Protein AF-A0A661YHH4-F1 (afdb_monomer)

Structure (mmCIF, N/CA/C/O backbone):
data_AF-A0A661YHH4-F1
#
_entry.id   AF-A0A661YHH4-F1
#
loop_
_atom_site.group_PDB
_atom_site.id
_atom_site.type_symbol
_atom_site.label_atom_id
_atom_site.label_alt_id
_atom_site.label_comp_id
_atom_site.label_asym_id
_atom_site.label_entity_id
_atom_site.label_seq_id
_atom_site.pdbx_PDB_ins_code
_atom_site.Cartn_x
_atom_site.Cartn_y
_atom_site.Cartn_z
_atom_site.occupancy
_atom_site.B_iso_or_equiv
_atom_site.auth_seq_id
_atom_site.auth_comp_id
_atom_site.auth_asym_id
_atom_site.auth_atom_id
_atom_site.pdbx_PDB_model_num
ATOM 1 N N . MET A 1 1 ? -12.729 -22.862 16.673 1.00 74.31 1 MET A N 1
ATOM 2 C CA . MET A 1 1 ? -11.351 -22.407 16.355 1.00 74.31 1 MET A CA 1
ATOM 3 C C . MET A 1 1 ? -10.879 -22.902 14.990 1.00 74.31 1 MET A C 1
ATOM 5 O O . MET A 1 1 ? -10.401 -22.080 14.222 1.00 74.31 1 MET A O 1
ATOM 9 N N . ILE A 1 2 ? -11.099 -24.179 14.646 1.00 85.00 2 ILE A N 1
ATOM 10 C CA . ILE A 1 2 ? -10.780 -24.762 13.325 1.00 85.00 2 ILE A CA 1
ATOM 11 C C . ILE A 1 2 ? -11.332 -23.936 12.149 1.00 85.00 2 ILE A C 1
ATOM 13 O O . ILE A 1 2 ? -10.571 -23.607 11.250 1.00 85.00 2 ILE A O 1
ATOM 17 N N . ASN A 1 3 ? -12.588 -23.472 12.202 1.00 84.88 3 ASN A N 1
ATOM 18 C CA . ASN A 1 3 ? -13.161 -22.635 11.132 1.00 84.88 3 ASN A CA 1
ATOM 19 C C . ASN A 1 3 ? -12.416 -21.300 10.920 1.00 84.88 3 ASN A C 1
ATOM 21 O O . ASN A 1 3 ? -12.295 -20.846 9.788 1.00 84.88 3 ASN A O 1
ATOM 25 N N . LYS A 1 4 ? -11.883 -20.673 11.983 1.00 84.44 4 LYS A N 1
ATOM 26 C CA . LYS A 1 4 ? -11.067 -19.447 11.855 1.00 84.44 4 LYS A CA 1
ATOM 27 C C . LYS A 1 4 ? -9.707 -19.751 11.228 1.00 84.44 4 LYS A C 1
ATOM 29 O O . LYS A 1 4 ? -9.258 -18.994 10.379 1.00 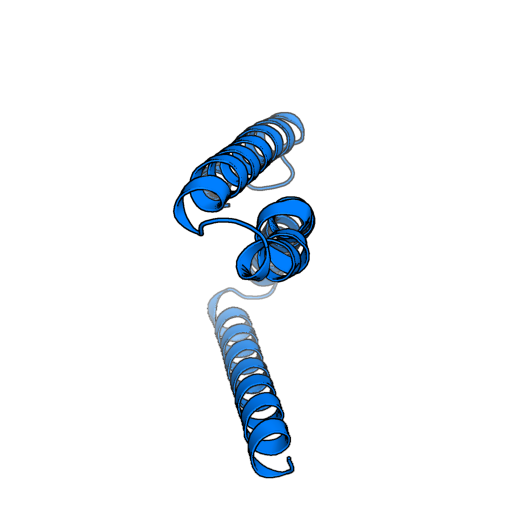84.44 4 LYS A O 1
ATOM 34 N N . ILE A 1 5 ? -9.082 -20.861 11.625 1.00 88.12 5 ILE A N 1
ATOM 35 C CA . ILE A 1 5 ? -7.800 -21.306 11.064 1.00 88.12 5 ILE A CA 1
ATOM 36 C C . ILE A 1 5 ? -7.969 -21.644 9.581 1.00 88.12 5 ILE A C 1
ATOM 38 O O . ILE A 1 5 ? -7.202 -21.143 8.770 1.00 88.12 5 ILE A O 1
ATOM 42 N N . LEU A 1 6 ? -9.003 -22.411 9.221 1.00 90.38 6 LEU A N 1
ATOM 43 C CA . LEU A 1 6 ? -9.340 -22.740 7.834 1.00 90.38 6 LEU A CA 1
ATOM 44 C C . LEU A 1 6 ? -9.606 -21.493 6.992 1.00 90.38 6 LEU A C 1
ATOM 46 O O . LEU A 1 6 ? -9.160 -21.438 5.854 1.00 90.38 6 LEU A O 1
ATOM 50 N N . ASN A 1 7 ? -10.277 -20.479 7.544 1.00 88.81 7 ASN A N 1
ATOM 51 C CA . ASN A 1 7 ? -10.533 -19.241 6.813 1.00 88.81 7 ASN A CA 1
ATOM 52 C C . ASN A 1 7 ? -9.239 -18.439 6.569 1.00 88.81 7 ASN A C 1
ATOM 54 O O . ASN A 1 7 ? -8.945 -18.062 5.437 1.00 88.81 7 ASN A O 1
ATOM 58 N N . THR A 1 8 ? -8.400 -18.240 7.592 1.00 90.62 8 THR A N 1
ATOM 59 C CA . THR A 1 8 ? -7.102 -17.552 7.430 1.00 90.62 8 THR A CA 1
ATOM 60 C C . THR A 1 8 ? -6.147 -18.331 6.526 1.00 90.62 8 THR A C 1
ATOM 62 O O . THR A 1 8 ? -5.454 -17.753 5.694 1.00 90.62 8 THR A O 1
ATOM 65 N N . PHE A 1 9 ? -6.102 -19.653 6.672 1.00 91.50 9 PHE A N 1
ATOM 66 C CA . PHE A 1 9 ? -5.282 -20.519 5.835 1.00 91.50 9 PHE A CA 1
ATOM 67 C C . PHE A 1 9 ? -5.772 -20.519 4.385 1.00 91.50 9 PHE A C 1
ATOM 69 O O . PHE A 1 9 ? -4.967 -20.356 3.472 1.00 91.50 9 PHE A O 1
ATOM 76 N N . GLY A 1 10 ? -7.083 -20.645 4.172 1.00 92.50 10 GLY A N 1
ATOM 77 C CA . GLY A 1 10 ? -7.706 -20.638 2.852 1.00 92.50 10 GLY A CA 1
ATOM 78 C C . GLY A 1 10 ? -7.486 -19.314 2.129 1.00 92.50 10 GLY A C 1
ATOM 79 O O . GLY A 1 10 ? -7.008 -19.311 1.000 1.00 92.50 10 GLY A O 1
ATOM 80 N N . THR A 1 11 ? -7.732 -18.185 2.798 1.00 93.12 11 THR A N 1
ATOM 81 C CA . THR A 1 11 ? -7.485 -16.846 2.232 1.00 93.12 11 THR A CA 1
ATOM 82 C C . THR A 1 11 ? -6.014 -16.612 1.899 1.00 93.12 11 THR A C 1
ATOM 84 O O . THR A 1 11 ? -5.709 -16.112 0.817 1.00 93.12 11 THR A O 1
ATOM 87 N N . ARG A 1 12 ? -5.082 -17.018 2.772 1.00 90.75 12 ARG A N 1
ATOM 88 C CA . ARG A 1 12 ? -3.643 -16.913 2.482 1.00 90.75 12 ARG A CA 1
ATOM 89 C C . ARG A 1 12 ? -3.209 -17.823 1.339 1.00 90.75 12 ARG A C 1
ATOM 91 O O . ARG A 1 12 ? -2.434 -17.386 0.496 1.00 90.75 12 ARG A O 1
ATOM 98 N N . SER A 1 13 ? -3.728 -19.047 1.283 1.00 94.31 13 SER A N 1
ATOM 99 C CA . SER A 1 13 ? -3.426 -19.996 0.206 1.00 94.31 13 SER A CA 1
ATOM 100 C C . SER A 1 13 ? -3.948 -19.486 -1.132 1.00 94.31 13 SER A C 1
ATOM 102 O O . SER A 1 13 ? -3.209 -19.464 -2.110 1.00 94.31 13 SER A O 1
ATOM 104 N N . LEU A 1 14 ? -5.190 -18.996 -1.166 1.00 94.69 14 LEU A N 1
ATOM 105 C CA . LEU A 1 14 ? -5.784 -18.410 -2.363 1.00 94.69 14 LEU A CA 1
ATOM 106 C C . LEU A 1 14 ? -4.994 -17.182 -2.831 1.00 94.69 14 LEU A C 1
ATOM 108 O O . LEU A 1 14 ? -4.678 -17.071 -4.010 1.00 94.69 14 LEU A O 1
ATOM 112 N N . SER A 1 15 ? -4.614 -16.297 -1.904 1.00 93.62 15 SER A N 1
ATOM 113 C CA . SER A 1 15 ? -3.771 -15.139 -2.213 1.00 93.62 15 SER A CA 1
ATOM 114 C C . SER A 1 15 ? -2.413 -15.558 -2.785 1.00 93.62 15 SER A C 1
ATOM 116 O O . SER A 1 15 ? -1.969 -14.992 -3.780 1.00 93.62 15 SER A O 1
ATOM 118 N N . ALA A 1 16 ? -1.770 -16.586 -2.224 1.00 92.12 16 ALA A N 1
ATOM 119 C CA . ALA A 1 16 ? -0.507 -17.104 -2.746 1.00 92.12 16 ALA A CA 1
ATOM 120 C C . ALA A 1 16 ? -0.657 -17.669 -4.168 1.00 92.12 16 ALA A C 1
ATOM 122 O O . ALA A 1 16 ? 0.159 -17.361 -5.033 1.00 92.12 16 ALA A O 1
ATOM 123 N N . VAL A 1 17 ? -1.725 -18.432 -4.432 1.00 96.19 17 VAL A N 1
ATOM 124 C CA . VAL A 1 17 ? -2.029 -18.959 -5.773 1.00 96.19 17 VAL A CA 1
ATOM 125 C C . VAL A 1 17 ? -2.242 -17.820 -6.771 1.00 96.19 17 VAL A C 1
ATOM 127 O O . VAL A 1 17 ? -1.655 -17.841 -7.848 1.00 96.19 17 VAL A O 1
ATOM 130 N N . ILE A 1 18 ? -3.022 -16.797 -6.412 1.00 94.81 18 ILE A N 1
ATOM 131 C CA . ILE A 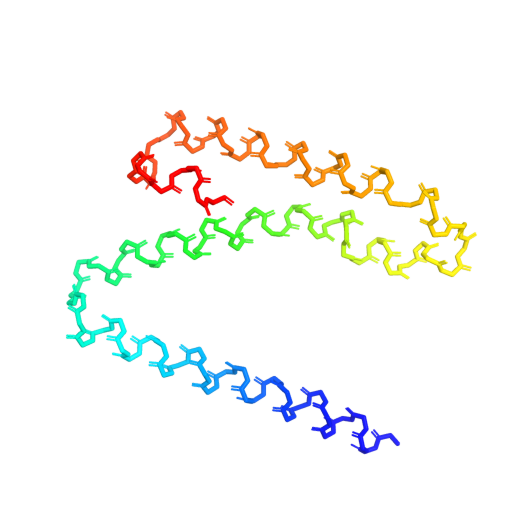1 18 ? -3.263 -15.636 -7.282 1.00 94.81 18 ILE A CA 1
ATOM 132 C C . ILE A 1 18 ? -1.957 -14.884 -7.565 1.00 94.81 18 ILE A C 1
ATOM 134 O O . ILE A 1 18 ? -1.657 -14.608 -8.724 1.00 94.81 18 ILE A O 1
ATOM 138 N N . ASN A 1 19 ? -1.150 -14.598 -6.538 1.00 90.69 19 ASN A N 1
ATOM 139 C CA . ASN A 1 19 ? 0.148 -13.936 -6.713 1.00 90.69 19 ASN A CA 1
ATOM 140 C C . ASN A 1 19 ? 1.077 -14.737 -7.635 1.00 90.69 19 ASN A C 1
ATOM 142 O O . ASN A 1 19 ? 1.761 -14.164 -8.481 1.00 90.69 19 ASN A O 1
ATOM 146 N N . PHE A 1 20 ? 1.069 -16.064 -7.515 1.00 90.44 20 PHE A N 1
ATOM 147 C CA . PHE A 1 20 ? 1.856 -16.933 -8.379 1.00 90.44 20 PHE A CA 1
ATOM 148 C C . PHE A 1 20 ? 1.374 -16.904 -9.837 1.00 90.44 20 PHE A C 1
ATOM 150 O O . PHE A 1 20 ? 2.189 -16.801 -10.751 1.00 90.44 20 PHE A O 1
ATOM 157 N N . LEU A 1 21 ? 0.058 -16.923 -10.070 1.00 92.88 21 LEU A N 1
ATOM 158 C CA . LEU A 1 21 ? -0.512 -16.791 -11.414 1.00 92.88 21 LEU A CA 1
ATOM 159 C C . LEU A 1 21 ? -0.167 -15.442 -12.054 1.00 92.88 21 LEU A C 1
ATOM 161 O O . LEU A 1 21 ? 0.189 -15.404 -13.230 1.00 92.88 21 LEU A O 1
ATOM 165 N N . ILE A 1 22 ? -0.209 -14.352 -11.283 1.00 88.75 22 ILE A N 1
ATOM 166 C CA . ILE A 1 22 ? 0.218 -13.025 -11.747 1.00 88.75 22 ILE A CA 1
ATOM 167 C C . ILE A 1 22 ? 1.701 -13.055 -12.132 1.00 88.75 22 ILE A C 1
ATOM 169 O O . ILE A 1 22 ? 2.056 -12.583 -13.208 1.00 88.75 22 ILE A O 1
ATOM 173 N N . ALA A 1 23 ? 2.562 -13.658 -11.308 1.00 85.56 23 ALA A N 1
ATOM 174 C CA . ALA A 1 23 ? 3.986 -13.781 -11.617 1.00 85.56 23 ALA A CA 1
ATOM 175 C C . ALA A 1 23 ? 4.243 -14.591 -12.904 1.00 85.56 23 ALA A C 1
ATOM 177 O O . ALA A 1 23 ? 5.119 -14.232 -13.692 1.00 85.56 23 ALA A O 1
ATOM 178 N N . ILE A 1 24 ? 3.467 -15.654 -13.157 1.00 88.06 24 ILE A N 1
ATOM 179 C CA . ILE A 1 24 ? 3.524 -16.410 -14.419 1.00 88.06 24 ILE A CA 1
ATOM 180 C C . ILE A 1 24 ? 3.053 -15.551 -15.595 1.00 88.06 24 ILE A C 1
ATOM 182 O O . ILE A 1 24 ? 3.714 -15.534 -16.630 1.00 88.06 24 ILE A O 1
ATOM 186 N N . ALA A 1 25 ? 1.943 -14.828 -15.456 1.00 88.44 25 ALA A N 1
ATOM 187 C CA . ALA A 1 25 ? 1.443 -13.965 -16.520 1.00 88.44 25 ALA A CA 1
ATOM 188 C C . ALA A 1 25 ? 2.481 -12.891 -16.877 1.00 88.44 25 ALA A C 1
ATOM 190 O O . ALA A 1 25 ? 2.894 -12.794 -18.030 1.00 88.44 25 ALA A O 1
ATOM 191 N N . VAL A 1 26 ? 2.999 -12.163 -15.883 1.00 84.25 26 VAL A N 1
ATOM 192 C CA . VAL A 1 26 ? 4.052 -11.162 -16.106 1.00 84.25 26 VAL A CA 1
ATOM 193 C C . VAL A 1 26 ? 5.292 -11.807 -16.724 1.00 84.25 26 VAL A C 1
ATOM 195 O O . VAL A 1 26 ? 5.862 -11.268 -17.666 1.00 84.25 26 VAL A O 1
ATOM 198 N N . SER A 1 27 ? 5.653 -13.017 -16.286 1.00 82.00 27 SER A N 1
ATOM 199 C CA . SER A 1 27 ? 6.752 -13.771 -16.883 1.00 82.00 27 SER A CA 1
ATOM 200 C C . SER A 1 27 ? 6.595 -14.039 -18.369 1.00 82.00 27 SER A C 1
ATOM 202 O O . SER A 1 27 ? 7.598 -14.065 -19.080 1.00 82.00 27 SER A O 1
ATOM 204 N N . GLN A 1 28 ? 5.384 -14.362 -18.805 1.00 86.25 28 GLN A N 1
ATOM 205 C CA . GLN A 1 28 ? 5.122 -14.738 -20.186 1.00 86.25 28 GLN A CA 1
ATOM 206 C C . GLN A 1 28 ? 4.986 -13.510 -21.087 1.00 86.25 28 GLN A C 1
ATOM 208 O O . GLN A 1 28 ? 5.428 -13.565 -22.229 1.00 86.25 28 GLN A O 1
ATOM 213 N N . TYR A 1 29 ? 4.419 -12.412 -20.577 1.00 84.62 29 TYR A N 1
ATOM 214 C CA . TYR A 1 29 ? 4.132 -11.222 -21.382 1.00 84.62 29 TYR A CA 1
ATOM 215 C C . TYR A 1 29 ? 5.252 -10.171 -21.385 1.00 84.62 29 TYR A C 1
ATOM 217 O O . TYR A 1 29 ? 5.473 -9.556 -22.422 1.00 84.62 29 TYR A O 1
ATOM 225 N N . LEU A 1 30 ? 5.957 -9.953 -20.267 1.00 81.31 30 LEU A N 1
ATOM 226 C CA . LEU A 1 30 ? 6.978 -8.895 -20.149 1.00 81.31 30 LEU A CA 1
ATOM 227 C C . LEU A 1 30 ? 8.420 -9.397 -20.352 1.00 81.31 30 LEU A C 1
ATOM 229 O O . LEU A 1 30 ? 9.347 -8.598 -20.466 1.00 81.31 30 LEU A O 1
ATOM 233 N N . GLY A 1 31 ? 8.633 -10.715 -20.396 1.00 81.69 31 GLY A N 1
ATOM 234 C CA . GLY A 1 31 ? 9.967 -11.298 -20.545 1.00 81.69 31 GLY A CA 1
ATOM 235 C C . GLY A 1 31 ? 10.889 -11.072 -19.328 1.00 81.69 31 GLY A C 1
ATOM 236 O O . GLY A 1 31 ? 10.429 -10.699 -18.248 1.00 81.69 31 GLY A O 1
ATOM 237 N N . PRO A 1 32 ? 12.200 -11.359 -19.450 1.00 77.25 32 PRO A N 1
ATOM 238 C CA . PRO A 1 32 ? 13.151 -11.284 -18.335 1.00 77.25 32 PRO A CA 1
ATOM 239 C C . PRO A 1 32 ? 13.382 -9.869 -17.791 1.00 77.25 32 PRO A C 1
ATOM 241 O O . PRO A 1 32 ? 13.585 -9.715 -16.589 1.00 77.25 32 PRO A O 1
ATOM 244 N N . GLU A 1 33 ? 13.336 -8.853 -18.655 1.00 77.50 33 GLU A N 1
ATOM 245 C CA . GLU A 1 33 ? 13.603 -7.458 -18.284 1.00 77.50 33 GLU A CA 1
ATOM 246 C C . GLU A 1 33 ? 12.468 -6.881 -17.430 1.00 77.50 33 GLU A C 1
ATOM 248 O O . GLU A 1 33 ? 12.709 -6.461 -16.297 1.00 77.50 33 GLU A O 1
ATOM 253 N N . GLY A 1 34 ? 11.212 -6.991 -17.880 1.00 77.38 34 GLY A N 1
ATOM 254 C CA . GLY A 1 34 ? 10.075 -6.472 -17.110 1.00 77.38 34 GLY A CA 1
ATOM 255 C C . GLY A 1 34 ? 9.793 -7.242 -15.813 1.00 77.38 34 GLY A C 1
ATOM 256 O O . GLY A 1 34 ? 9.206 -6.697 -14.881 1.00 77.38 34 GLY A O 1
ATOM 257 N N . LYS A 1 35 ? 10.279 -8.486 -15.675 1.00 77.50 35 LYS A N 1
ATOM 258 C CA . LYS A 1 35 ? 10.310 -9.172 -14.370 1.00 77.50 35 LYS A CA 1
ATOM 259 C C . LYS A 1 35 ? 11.239 -8.496 -13.368 1.00 77.50 35 LYS A C 1
ATOM 261 O O . LYS A 1 35 ? 10.909 -8.435 -12.184 1.00 77.50 35 LYS A O 1
ATOM 266 N N . GLY A 1 36 ? 12.423 -8.081 -13.820 1.00 81.56 36 GLY A N 1
ATOM 267 C CA . GLY A 1 36 ? 13.409 -7.424 -12.966 1.00 81.56 36 GLY A CA 1
ATOM 268 C C . GLY A 1 36 ? 12.855 -6.112 -12.428 1.00 81.56 36 GLY A C 1
ATOM 269 O O . GLY A 1 36 ? 12.883 -5.868 -11.224 1.00 81.56 36 GLY A O 1
ATOM 270 N N . GLU A 1 37 ? 12.250 -5.333 -13.316 1.00 84.00 37 GLU A N 1
ATOM 271 C CA . GLU A 1 37 ? 11.601 -4.069 -12.995 1.00 84.00 37 GLU A CA 1
ATOM 272 C C . GLU A 1 37 ? 10.424 -4.241 -12.021 1.00 84.00 37 GLU A C 1
ATOM 274 O O . GLU A 1 37 ? 10.398 -3.615 -10.959 1.00 84.00 37 GLU A O 1
ATOM 279 N N . GLN A 1 38 ? 9.509 -5.181 -12.299 1.00 84.19 38 GLN A N 1
ATOM 280 C CA . GLN A 1 38 ? 8.417 -5.519 -11.382 1.00 84.19 38 GLN A CA 1
ATOM 281 C C . GLN A 1 38 ? 8.948 -5.920 -9.997 1.00 84.19 38 GLN A C 1
ATOM 283 O O . GLN A 1 38 ? 8.391 -5.519 -8.973 1.00 84.19 38 GLN A O 1
ATOM 288 N N . GLY A 1 39 ? 10.025 -6.708 -9.949 1.00 85.75 39 GLY A N 1
ATOM 289 C CA . GLY A 1 39 ? 10.653 -7.133 -8.703 1.00 85.75 39 GLY A CA 1
ATOM 290 C C . GLY A 1 39 ? 11.159 -5.954 -7.872 1.00 85.75 39 GLY A C 1
ATOM 291 O O . GLY A 1 39 ? 10.906 -5.906 -6.668 1.00 85.75 39 GLY A O 1
ATOM 292 N N . ILE A 1 40 ? 11.816 -4.983 -8.511 1.00 87.75 40 ILE A N 1
ATOM 293 C CA . ILE A 1 40 ? 12.304 -3.764 -7.852 1.00 87.75 40 ILE A CA 1
ATOM 294 C C . ILE A 1 40 ? 11.130 -2.921 -7.336 1.00 87.75 40 ILE A C 1
ATOM 296 O O . ILE A 1 40 ? 11.171 -2.457 -6.193 1.00 87.75 40 ILE A O 1
ATOM 300 N N . ILE A 1 41 ? 10.061 -2.767 -8.125 1.00 87.62 41 ILE A N 1
ATOM 301 C CA . ILE A 1 41 ? 8.854 -2.028 -7.722 1.00 87.62 41 ILE A CA 1
ATOM 302 C C . ILE A 1 41 ? 8.207 -2.686 -6.497 1.00 87.62 41 ILE A C 1
ATOM 304 O O . ILE A 1 41 ? 7.995 -2.028 -5.479 1.00 87.62 41 ILE A O 1
ATOM 308 N N . ILE A 1 42 ? 7.948 -3.998 -6.544 1.00 88.38 42 ILE A N 1
ATOM 309 C CA . ILE A 1 42 ? 7.324 -4.731 -5.432 1.00 88.38 42 ILE A CA 1
ATOM 310 C C . ILE A 1 42 ? 8.206 -4.685 -4.182 1.00 88.38 42 ILE A C 1
ATOM 312 O O . ILE A 1 42 ? 7.692 -4.483 -3.081 1.00 88.38 42 ILE A O 1
ATOM 316 N N . ALA A 1 43 ? 9.523 -4.849 -4.328 1.00 89.94 43 ALA A N 1
ATOM 317 C CA . ALA A 1 43 ? 10.453 -4.758 -3.206 1.00 89.94 43 ALA A CA 1
ATOM 318 C C . ALA A 1 43 ? 10.415 -3.366 -2.563 1.00 89.94 43 ALA A C 1
ATOM 320 O O . ALA A 1 43 ? 10.348 -3.253 -1.339 1.00 89.94 43 ALA A O 1
ATOM 321 N N . THR A 1 44 ? 10.392 -2.314 -3.380 1.00 90.50 44 THR A N 1
ATOM 322 C CA . THR A 1 44 ? 10.302 -0.928 -2.910 1.00 90.50 44 THR A CA 1
ATOM 323 C C . THR A 1 44 ? 8.997 -0.683 -2.156 1.00 90.50 44 THR A C 1
ATOM 325 O O . THR A 1 44 ? 9.027 -0.218 -1.018 1.00 90.50 44 THR A O 1
ATOM 328 N N . ILE A 1 45 ? 7.861 -1.082 -2.735 1.00 90.50 45 ILE A N 1
ATOM 329 C CA . ILE A 1 4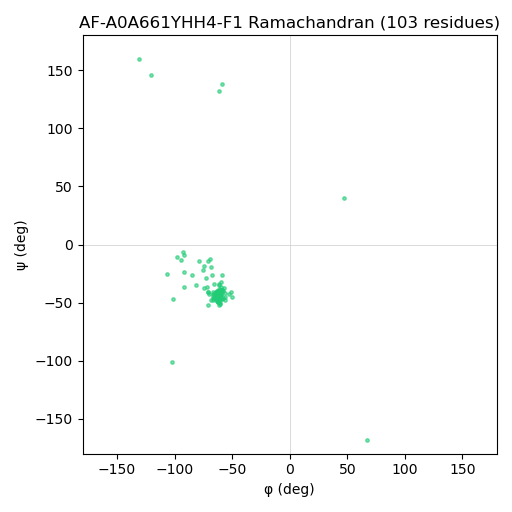5 ? 6.542 -1.001 -2.093 1.00 90.50 45 ILE A CA 1
ATOM 330 C C . ILE A 1 45 ? 6.553 -1.748 -0.753 1.00 90.50 45 ILE A C 1
ATOM 332 O O . ILE A 1 45 ? 6.094 -1.220 0.260 1.00 90.50 45 ILE A O 1
ATOM 336 N N . ALA A 1 46 ? 7.127 -2.955 -0.711 1.00 91.88 46 ALA A N 1
ATOM 337 C CA . ALA A 1 46 ? 7.236 -3.741 0.514 1.00 91.88 46 ALA A CA 1
ATOM 338 C C . ALA A 1 46 ? 8.055 -3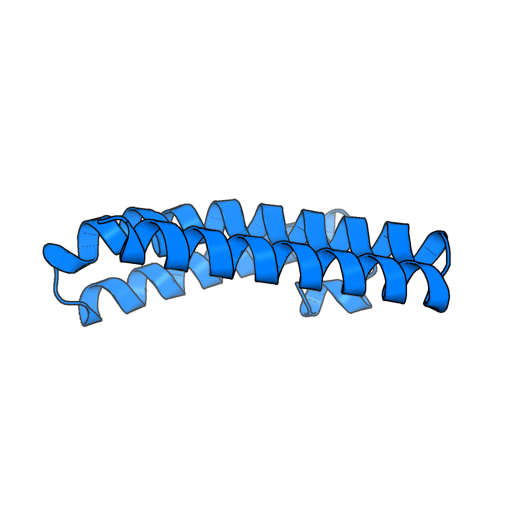.018 1.595 1.00 91.88 46 ALA A C 1
ATOM 340 O O . ALA A 1 46 ? 7.638 -2.992 2.754 1.00 91.88 46 ALA A O 1
ATOM 341 N N . PHE A 1 47 ? 9.173 -2.382 1.232 1.00 90.88 47 PHE A N 1
ATOM 342 C CA . PHE A 1 47 ? 9.960 -1.569 2.162 1.00 90.88 47 PHE A CA 1
ATOM 343 C C . PHE A 1 47 ? 9.159 -0.387 2.718 1.00 90.88 47 PHE A C 1
ATOM 345 O O . PHE A 1 47 ? 9.143 -0.187 3.933 1.00 90.88 47 PHE A O 1
ATOM 352 N N . VAL A 1 48 ? 8.447 0.360 1.870 1.00 92.12 48 VAL A N 1
ATOM 353 C CA . VAL A 1 48 ? 7.589 1.478 2.304 1.00 92.12 48 VAL A CA 1
ATOM 354 C C . VAL A 1 48 ? 6.497 0.987 3.262 1.00 92.12 48 VAL A C 1
ATOM 356 O O . VAL A 1 48 ? 6.273 1.573 4.327 1.00 92.12 48 VAL A O 1
ATOM 359 N N . LEU A 1 49 ? 5.867 -0.145 2.939 1.00 92.19 49 LEU A N 1
ATOM 360 C CA . LEU A 1 49 ? 4.849 -0.786 3.771 1.00 92.19 49 LEU A CA 1
ATOM 361 C C . LEU A 1 49 ? 5.369 -1.182 5.152 1.00 92.19 49 LEU A C 1
ATOM 363 O O . LEU A 1 49 ? 4.614 -1.058 6.115 1.00 92.19 49 LEU A O 1
ATOM 367 N N . VAL A 1 50 ? 6.618 -1.635 5.295 1.00 92.88 50 VAL A N 1
ATOM 368 C CA . VAL A 1 50 ? 7.189 -1.970 6.615 1.00 92.88 50 VAL A CA 1
ATOM 369 C C . VAL A 1 50 ? 7.142 -0.758 7.550 1.00 92.88 50 VAL A C 1
ATOM 371 O O . VAL A 1 50 ? 6.678 -0.874 8.686 1.00 92.88 50 VAL A O 1
ATOM 374 N N . PHE A 1 51 ? 7.545 0.419 7.066 1.00 92.56 51 PHE A N 1
ATOM 375 C CA . PHE A 1 51 ? 7.534 1.645 7.868 1.00 92.56 51 PHE A CA 1
ATOM 376 C C . PHE A 1 51 ? 6.126 2.214 8.073 1.00 92.56 51 PHE A C 1
ATOM 378 O O . PHE A 1 51 ? 5.805 2.686 9.167 1.00 92.56 51 PHE A O 1
ATOM 385 N N . SER A 1 52 ? 5.257 2.137 7.062 1.00 92.44 52 SER A N 1
ATOM 386 C CA . SER A 1 52 ? 3.857 2.563 7.189 1.00 92.44 52 SER A CA 1
ATOM 387 C C . SER A 1 52 ? 3.097 1.717 8.227 1.00 92.44 52 SER A C 1
ATOM 389 O O . SER A 1 52 ? 2.417 2.258 9.1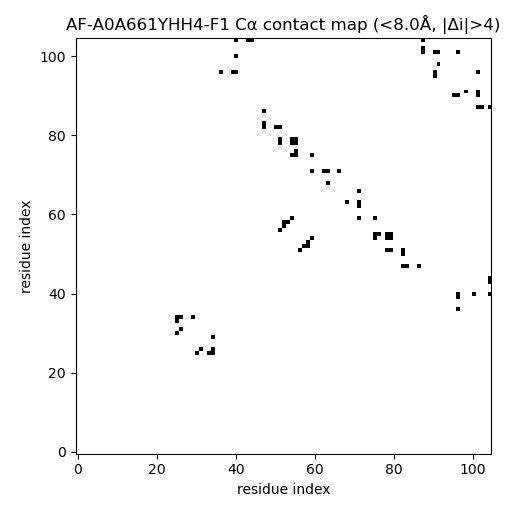07 1.00 92.44 52 SER A O 1
ATOM 391 N N . ASN A 1 53 ? 3.292 0.393 8.217 1.00 91.81 53 ASN A N 1
ATOM 392 C CA . ASN A 1 53 ? 2.626 -0.535 9.136 1.00 91.81 53 ASN A CA 1
ATOM 393 C C . ASN A 1 53 ? 3.090 -0.419 10.594 1.00 91.81 53 ASN A C 1
ATOM 395 O O . ASN A 1 53 ? 2.417 -0.949 11.484 1.00 91.81 53 ASN A O 1
ATOM 399 N N . LEU A 1 54 ? 4.193 0.283 10.866 1.00 90.38 54 LEU A N 1
ATOM 400 C CA . LEU A 1 54 ? 4.672 0.500 12.228 1.00 90.38 54 LEU A CA 1
ATOM 401 C C . LEU A 1 54 ? 3.637 1.263 13.065 1.00 90.38 54 LEU A C 1
ATOM 403 O O . LEU A 1 54 ? 3.381 0.890 14.209 1.00 90.38 54 LEU A O 1
ATOM 407 N N . VAL A 1 55 ? 2.980 2.268 12.477 1.00 88.12 55 VAL A N 1
ATOM 408 C CA . VAL A 1 55 ? 1.906 3.032 13.135 1.00 88.12 55 VAL A CA 1
ATOM 409 C C . VAL A 1 55 ? 0.528 2.577 12.661 1.00 88.12 55 VAL A C 1
ATOM 411 O O . VAL A 1 55 ? -0.333 2.318 13.497 1.00 88.12 55 VAL A O 1
ATOM 414 N N . GLY A 1 56 ? 0.322 2.419 11.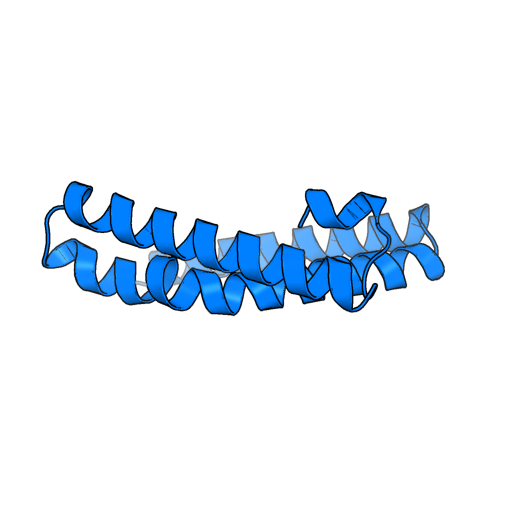349 1.00 85.56 56 GLY A N 1
ATOM 415 C CA . GLY A 1 56 ? -0.991 2.089 10.779 1.00 85.56 56 GLY A CA 1
ATOM 416 C C . GLY A 1 56 ? -1.400 0.616 10.883 1.00 85.56 56 GLY A C 1
ATOM 417 O O . GLY A 1 56 ? -2.567 0.290 10.689 1.00 85.56 56 GLY A O 1
ATOM 418 N N . GLY A 1 57 ? -0.462 -0.277 11.204 1.00 88.31 57 GLY A N 1
ATOM 419 C CA . GLY A 1 57 ? -0.694 -1.716 11.317 1.00 88.31 57 GLY A CA 1
ATOM 420 C C . GLY A 1 57 ? -0.805 -2.166 12.772 1.00 88.31 57 GLY A C 1
ATOM 421 O O . GLY A 1 57 ? -1.842 -2.012 13.418 1.00 88.31 57 GLY A O 1
ATOM 422 N N . ALA A 1 58 ? 0.275 -2.742 13.304 1.00 86.62 58 ALA A N 1
ATOM 423 C CA . ALA A 1 58 ? 0.266 -3.396 14.617 1.00 86.62 58 ALA A CA 1
ATOM 424 C C . ALA A 1 58 ? -0.078 -2.433 15.768 1.00 86.62 58 ALA A C 1
ATOM 426 O O . ALA A 1 58 ? -0.875 -2.769 16.647 1.00 86.62 58 ALA A O 1
ATOM 427 N N . THR A 1 59 ? 0.479 -1.221 15.736 1.00 89.31 59 THR A N 1
ATOM 428 C CA . THR A 1 59 ? 0.222 -0.185 16.747 1.00 89.31 59 THR A CA 1
ATOM 429 C C . THR A 1 59 ? -1.234 0.271 16.726 1.00 89.31 59 THR A C 1
ATOM 431 O O . THR A 1 59 ? -1.854 0.389 17.784 1.00 89.31 59 THR A O 1
ATOM 434 N N . LEU A 1 60 ? -1.819 0.453 15.538 1.00 90.31 60 LEU A N 1
ATOM 435 C CA . LEU A 1 60 ? -3.230 0.800 15.395 1.00 90.31 60 LEU A CA 1
ATOM 436 C C . LEU A 1 60 ? -4.132 -0.298 15.968 1.00 90.31 60 LEU A C 1
ATOM 438 O O . LEU A 1 60 ? -4.987 -0.006 16.800 1.00 90.31 60 LEU A O 1
ATOM 442 N N . VAL A 1 61 ? -3.901 -1.565 15.605 1.00 90.31 61 VAL A N 1
ATOM 443 C CA . VAL A 1 61 ? -4.672 -2.712 16.128 1.00 90.31 61 VAL A CA 1
ATOM 444 C C . VAL A 1 61 ? -4.608 -2.784 17.657 1.00 90.31 61 VAL A C 1
ATOM 446 O O . VAL A 1 61 ? -5.608 -3.091 18.304 1.00 90.31 61 VAL A O 1
ATOM 449 N N . TYR A 1 62 ? -3.457 -2.459 18.247 1.00 91.56 62 TYR A N 1
ATOM 450 C CA . TYR A 1 62 ? -3.280 -2.416 19.697 1.00 91.56 62 TYR A CA 1
ATOM 451 C C . TYR A 1 62 ? -3.991 -1.232 20.375 1.00 91.56 62 TYR A C 1
ATOM 453 O O . TYR A 1 62 ? -4.496 -1.371 21.492 1.00 91.56 62 TYR A O 1
ATOM 461 N N . LEU A 1 63 ? -4.033 -0.065 19.725 1.00 91.69 63 LEU A N 1
ATOM 462 C CA . LEU A 1 63 ? -4.621 1.160 20.279 1.00 91.69 63 LEU A CA 1
ATOM 463 C C . LEU A 1 63 ? -6.13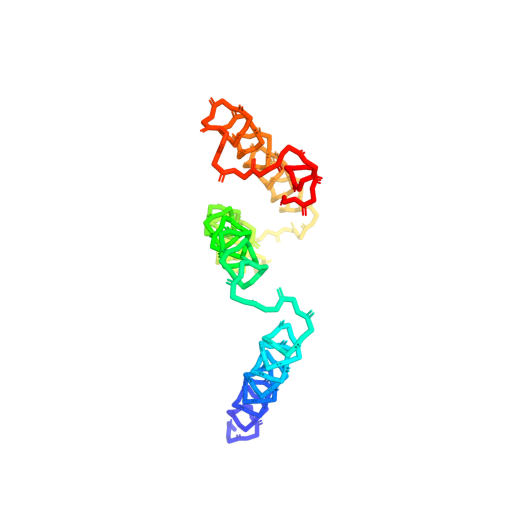5 1.261 20.072 1.00 91.69 63 LEU A C 1
ATOM 465 O O . LEU A 1 63 ? -6.804 1.910 20.876 1.00 91.69 63 LEU A O 1
ATOM 469 N N . VAL A 1 64 ? -6.687 0.611 19.043 1.00 93.06 64 VAL A N 1
ATOM 470 C CA . VAL A 1 64 ? -8.124 0.640 18.712 1.00 93.06 64 VAL A CA 1
ATOM 471 C C . VAL A 1 64 ? -9.036 0.271 19.894 1.00 93.06 64 VAL A C 1
ATOM 473 O O . VAL A 1 64 ? -10.020 0.976 20.100 1.00 93.06 64 VAL A O 1
ATOM 476 N N . PRO A 1 65 ? -8.744 -0.750 20.724 1.00 92.00 65 PRO A N 1
ATOM 477 C CA . PRO A 1 65 ? -9.566 -1.056 21.898 1.00 92.00 65 PRO A CA 1
ATOM 478 C C . PRO A 1 65 ? -9.456 -0.028 23.037 1.00 92.00 65 PRO A C 1
ATOM 480 O O . PRO A 1 65 ? -10.247 -0.075 23.974 1.00 92.00 65 PRO A O 1
ATOM 483 N N . ARG A 1 66 ? -8.446 0.854 23.010 1.00 91.88 66 ARG A N 1
ATOM 484 C CA . ARG A 1 66 ? -8.064 1.734 24.132 1.00 91.88 66 ARG A CA 1
ATOM 485 C C . ARG A 1 66 ? -8.450 3.193 23.924 1.00 91.88 66 ARG A C 1
ATOM 487 O O . ARG A 1 66 ? -8.626 3.921 24.895 1.00 91.88 66 ARG A O 1
ATOM 494 N N . TYR A 1 67 ? -8.577 3.620 22.673 1.00 91.56 67 TYR A N 1
ATOM 495 C CA . TYR A 1 67 ? -8.883 4.997 22.300 1.00 91.56 67 TYR A CA 1
ATOM 496 C C . TYR A 1 67 ? -10.021 5.039 21.284 1.00 91.56 67 TYR A C 1
ATOM 498 O O . TYR A 1 67 ? -10.296 4.067 20.585 1.00 91.56 67 TYR A O 1
ATOM 506 N N . LYS A 1 68 ? -10.687 6.194 21.172 1.00 88.94 68 LYS A N 1
ATOM 507 C CA . LYS A 1 68 ? -11.708 6.390 20.136 1.00 88.94 68 LYS A CA 1
ATOM 508 C C . LYS A 1 68 ? -11.063 6.259 18.758 1.00 88.94 68 LYS A C 1
ATOM 510 O O . LYS A 1 68 ? -10.061 6.914 18.484 1.00 88.94 68 LYS A O 1
ATOM 515 N N . PHE A 1 69 ? -11.692 5.483 17.880 1.00 83.25 69 PHE A N 1
ATOM 516 C CA . PHE A 1 69 ? -11.219 5.244 16.515 1.00 83.25 69 PHE A CA 1
ATOM 517 C C . PHE A 1 69 ? -10.908 6.544 15.751 1.00 83.25 69 PHE A C 1
ATOM 519 O O . PHE A 1 69 ? -9.868 6.647 15.108 1.00 83.25 69 PHE A O 1
ATOM 526 N N . SER A 1 70 ? -11.745 7.576 15.905 1.00 86.25 70 SER A N 1
ATOM 527 C CA . SER A 1 70 ? -11.553 8.885 15.266 1.00 86.25 70 SER A CA 1
ATOM 528 C C . SER A 1 70 ? -10.246 9.585 15.653 1.00 86.25 70 SER A C 1
ATOM 530 O O . SER A 1 70 ? -9.660 10.271 14.820 1.00 86.25 70 SER A O 1
ATOM 532 N N . LEU A 1 71 ? -9.761 9.387 16.883 1.00 88.50 71 LEU A N 1
ATOM 533 C CA . LEU A 1 71 ? -8.499 9.967 17.356 1.00 88.50 71 LEU A CA 1
ATOM 534 C C . LEU A 1 71 ? -7.275 9.248 16.779 1.00 88.50 71 LEU A C 1
ATOM 536 O O . LEU A 1 71 ? -6.197 9.828 16.745 1.00 88.50 71 LEU A O 1
ATOM 540 N N . LEU A 1 72 ? -7.433 8.000 16.332 1.00 88.25 72 LEU A N 1
ATOM 541 C CA . LEU A 1 72 ? -6.344 7.175 15.806 1.00 88.25 72 LEU A CA 1
ATOM 542 C C . LEU A 1 72 ? -6.184 7.300 14.287 1.00 88.25 72 LEU A C 1
ATOM 544 O O . LEU A 1 72 ? -5.089 7.082 13.769 1.00 88.25 72 LEU A O 1
ATOM 548 N N . LEU A 1 73 ? -7.247 7.694 13.579 1.00 88.38 73 LEU A N 1
ATOM 549 C CA . LEU A 1 73 ? -7.210 7.899 12.131 1.00 88.38 73 LEU A CA 1
ATOM 550 C C . LEU A 1 73 ? -6.204 8.981 11.737 1.00 88.38 73 LEU A C 1
ATOM 552 O O . LEU A 1 73 ? -5.354 8.739 10.884 1.00 88.38 73 LEU A O 1
ATOM 556 N N . LEU A 1 74 ? -6.273 10.156 12.371 1.00 90.38 74 LEU A N 1
ATOM 557 C CA . LEU A 1 74 ? -5.426 11.288 11.998 1.00 90.38 74 LEU A CA 1
ATOM 558 C C . LEU A 1 74 ? -3.924 10.969 12.164 1.00 90.38 74 LEU A C 1
ATOM 560 O O . LEU A 1 74 ? -3.197 11.142 11.187 1.00 90.38 74 LEU A O 1
ATOM 564 N N . PRO A 1 75 ? -3.441 10.431 13.306 1.00 90.12 75 PRO A N 1
ATOM 565 C CA . PRO A 1 75 ? -2.044 10.019 13.444 1.00 90.12 75 PRO A CA 1
ATOM 566 C C . PRO A 1 75 ? -1.624 8.929 12.450 1.00 90.12 75 PRO A C 1
ATOM 568 O O . PRO A 1 75 ? -0.520 8.987 11.917 1.00 90.12 75 PRO A O 1
ATOM 571 N N . SER A 1 76 ? -2.497 7.955 12.169 1.00 90.94 76 SER A N 1
ATOM 572 C CA . SER A 1 76 ? -2.199 6.862 11.233 1.00 90.94 76 SER A CA 1
ATOM 573 C C . SER A 1 76 ? -2.038 7.358 9.793 1.00 90.94 76 SER A C 1
ATOM 575 O O . SER A 1 76 ? -1.097 6.963 9.096 1.00 90.94 76 SER A O 1
ATOM 577 N N . TYR A 1 77 ? -2.935 8.239 9.343 1.00 90.62 77 TYR A N 1
ATOM 578 C CA . TYR A 1 77 ? -2.852 8.842 8.013 1.00 90.62 77 TYR A CA 1
ATOM 579 C C . TYR A 1 77 ? -1.688 9.821 7.907 1.00 90.62 77 TYR A C 1
ATOM 581 O O . TYR A 1 77 ? -0.952 9.767 6.927 1.00 90.62 77 TYR A O 1
ATOM 589 N N . ALA A 1 78 ? -1.471 10.662 8.922 1.00 93.25 78 ALA A N 1
ATOM 590 C CA . ALA A 1 78 ? -0.345 11.591 8.948 1.00 93.25 78 ALA A CA 1
ATOM 591 C C . ALA A 1 78 ? 0.998 10.850 8.887 1.00 93.25 78 ALA A C 1
ATOM 593 O O . ALA A 1 78 ? 1.879 11.238 8.124 1.00 93.25 78 ALA A O 1
ATOM 594 N N . TRP A 1 79 ? 1.134 9.745 9.627 1.00 94.62 79 TRP A N 1
ATOM 595 C CA . TRP A 1 79 ? 2.325 8.901 9.565 1.00 94.62 79 TRP A CA 1
ATOM 596 C C . TRP A 1 79 ? 2.517 8.283 8.182 1.00 94.62 79 TRP A C 1
ATOM 598 O O . TRP A 1 79 ? 3.599 8.375 7.610 1.00 94.62 79 TRP A O 1
ATOM 608 N N . SER A 1 80 ? 1.464 7.687 7.619 1.00 92.75 80 SER A N 1
ATOM 609 C CA . SER A 1 80 ? 1.543 7.040 6.304 1.00 92.75 80 SER A CA 1
ATOM 610 C C . SER A 1 80 ? 1.877 8.042 5.196 1.00 92.75 80 SER A C 1
ATOM 612 O O . SER A 1 80 ? 2.718 7.753 4.346 1.00 92.75 80 SER A O 1
ATOM 614 N N . ALA A 1 81 ? 1.297 9.244 5.244 1.00 92.94 81 ALA A N 1
ATOM 615 C CA . ALA A 1 81 ? 1.637 10.336 4.336 1.00 92.94 81 ALA A CA 1
ATOM 616 C C . ALA A 1 81 ? 3.096 10.785 4.513 1.00 92.94 81 ALA A C 1
ATOM 618 O O . ALA A 1 81 ? 3.810 10.941 3.527 1.00 92.94 81 ALA A O 1
ATOM 619 N N . GLY A 1 82 ? 3.568 10.922 5.756 1.00 94.12 82 GLY A N 1
ATOM 620 C CA . GLY A 1 82 ? 4.961 11.261 6.052 1.00 94.12 82 GLY A CA 1
ATOM 621 C C . GLY A 1 82 ? 5.949 10.237 5.490 1.00 94.12 82 GLY A C 1
ATOM 622 O O . GLY A 1 82 ? 6.900 10.612 4.809 1.00 94.12 82 GLY A O 1
ATOM 623 N N . ILE A 1 83 ? 5.689 8.943 5.702 1.00 93.88 83 ILE A N 1
ATOM 624 C CA . ILE A 1 83 ? 6.502 7.859 5.135 1.00 93.88 83 ILE A CA 1
ATOM 625 C C . ILE A 1 83 ? 6.482 7.891 3.604 1.00 93.88 83 ILE A C 1
ATOM 627 O O . ILE A 1 83 ? 7.535 7.727 2.996 1.00 93.88 83 ILE A O 1
ATOM 631 N N . SER A 1 84 ? 5.330 8.161 2.984 1.00 91.25 84 SER A N 1
ATOM 632 C CA . SER A 1 84 ? 5.211 8.241 1.520 1.00 91.25 84 SER A CA 1
ATOM 633 C C . SER A 1 84 ? 6.029 9.404 0.944 1.00 91.25 84 SER A C 1
ATOM 635 O O . SER A 1 84 ? 6.754 9.227 -0.028 1.00 91.25 84 SER A O 1
ATOM 637 N N . ILE A 1 85 ? 5.995 10.580 1.582 1.00 92.56 85 ILE A N 1
ATOM 638 C CA . ILE A 1 85 ? 6.794 11.747 1.166 1.00 92.56 85 ILE A CA 1
ATOM 639 C C . ILE A 1 85 ? 8.295 11.461 1.301 1.00 92.56 85 ILE A C 1
ATOM 641 O O . ILE A 1 85 ? 9.075 11.787 0.405 1.00 92.56 85 ILE A O 1
ATOM 645 N N . ILE A 1 86 ? 8.710 10.839 2.408 1.00 91.94 86 ILE A N 1
ATOM 646 C CA . ILE A 1 86 ? 10.112 10.462 2.630 1.00 91.94 86 ILE A CA 1
ATOM 647 C C . ILE A 1 86 ? 10.554 9.431 1.585 1.00 91.94 86 ILE A C 1
ATOM 649 O O . ILE A 1 86 ? 11.617 9.588 0.986 1.00 91.94 86 ILE A O 1
ATOM 653 N N . ALA A 1 87 ? 9.735 8.407 1.337 1.00 90.50 87 ALA A N 1
ATOM 654 C CA . ALA A 1 87 ? 10.002 7.384 0.334 1.00 90.50 87 ALA A CA 1
ATOM 655 C C . ALA A 1 87 ? 10.147 7.996 -1.064 1.00 90.50 87 ALA A C 1
ATOM 657 O O . ALA A 1 87 ? 11.142 7.731 -1.734 1.00 90.50 87 ALA A O 1
ATOM 658 N N . PHE A 1 88 ? 9.231 8.884 -1.459 1.00 88.62 88 PHE A N 1
ATOM 659 C CA . PHE A 1 88 ? 9.313 9.621 -2.718 1.00 88.62 88 PHE A CA 1
ATOM 660 C C . PHE A 1 88 ? 10.631 10.400 -2.840 1.00 88.62 88 PHE A C 1
ATOM 662 O O . PHE A 1 88 ? 11.327 10.285 -3.847 1.00 88.62 88 PHE A O 1
ATOM 669 N N . GLY A 1 89 ? 11.024 11.142 -1.797 1.00 88.06 89 GLY A N 1
ATOM 670 C CA . GLY A 1 89 ? 12.282 11.894 -1.789 1.00 88.06 89 GLY A CA 1
ATOM 671 C C . GLY A 1 89 ? 13.524 11.005 -1.936 1.00 88.06 89 GLY A C 1
ATOM 672 O O . GLY A 1 89 ? 14.448 11.350 -2.674 1.00 88.06 89 GLY A O 1
ATOM 673 N N . IL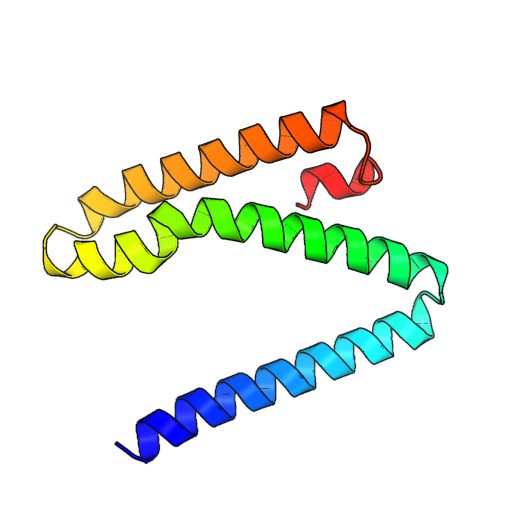E A 1 90 ? 13.536 9.840 -1.280 1.00 87.69 90 ILE A N 1
ATOM 674 C CA . ILE A 1 90 ? 14.624 8.858 -1.392 1.00 87.69 90 ILE A CA 1
ATOM 675 C C . ILE A 1 90 ? 14.671 8.268 -2.806 1.00 87.69 90 ILE A C 1
ATOM 677 O O . ILE A 1 90 ? 15.736 8.230 -3.422 1.00 87.69 90 ILE A O 1
ATOM 681 N N . LEU A 1 91 ? 13.530 7.837 -3.346 1.00 86.94 91 LEU A N 1
AT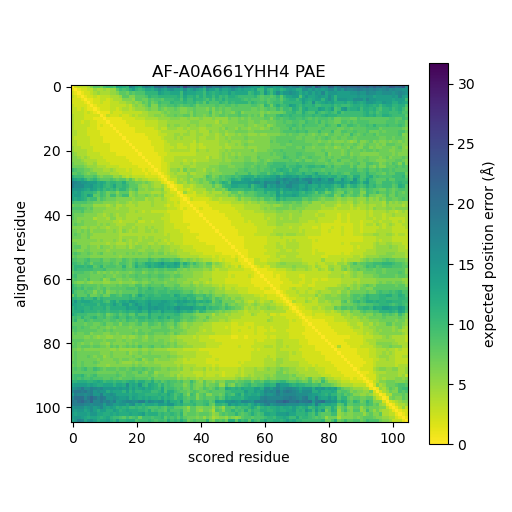OM 682 C CA . LEU A 1 91 ? 13.461 7.227 -4.676 1.00 86.94 91 LEU A CA 1
ATOM 683 C C . LEU A 1 91 ? 13.875 8.205 -5.773 1.00 86.94 91 LEU A C 1
ATOM 685 O O . LEU A 1 91 ? 14.638 7.836 -6.667 1.00 86.94 91 LEU A O 1
ATOM 689 N N . TRP A 1 92 ? 13.453 9.463 -5.652 1.00 81.94 92 TRP A N 1
ATOM 690 C CA . TRP A 1 92 ? 13.849 10.529 -6.564 1.00 81.94 92 TRP A CA 1
ATOM 691 C C . TRP A 1 92 ? 15.358 10.818 -6.512 1.00 81.94 92 TRP A C 1
ATOM 693 O O . TRP A 1 92 ? 15.993 10.985 -7.553 1.00 81.94 92 TRP A O 1
ATOM 703 N N . GLY A 1 93 ? 15.958 10.831 -5.315 1.00 83.25 93 GLY A N 1
ATOM 704 C CA . GLY A 1 93 ? 17.386 11.114 -5.138 1.00 83.25 93 GLY A CA 1
ATOM 705 C C . GLY A 1 93 ? 18.317 10.000 -5.626 1.00 83.25 93 GLY A C 1
ATOM 706 O O . GLY A 1 93 ? 19.346 10.284 -6.237 1.00 83.25 93 GLY A O 1
ATOM 707 N N . PHE A 1 94 ? 17.965 8.735 -5.380 1.00 80.31 94 PHE A N 1
ATOM 708 C CA . PHE A 1 94 ? 18.824 7.592 -5.709 1.00 80.31 94 PHE A CA 1
ATOM 709 C C . PHE A 1 94 ? 18.562 6.984 -7.098 1.00 80.31 94 PHE A C 1
ATOM 711 O O . PHE A 1 94 ? 19.345 6.137 -7.524 1.00 80.31 94 PHE A O 1
ATOM 718 N N . LYS A 1 95 ? 17.497 7.397 -7.810 1.00 76.88 95 LYS A N 1
ATOM 719 C CA . LYS A 1 95 ? 17.098 6.867 -9.135 1.00 76.88 95 LYS A CA 1
ATOM 720 C C . LYS A 1 95 ? 17.091 5.331 -9.200 1.00 76.88 95 LYS A C 1
ATOM 722 O O . LYS A 1 95 ? 17.531 4.735 -10.178 1.00 76.88 95 LYS A O 1
ATOM 727 N N . ILE A 1 96 ? 16.623 4.694 -8.127 1.00 69.88 96 ILE A N 1
ATOM 728 C CA . ILE A 1 96 ? 16.575 3.224 -8.004 1.00 69.88 96 ILE A CA 1
ATOM 729 C C . ILE A 1 96 ? 15.475 2.637 -8.899 1.00 69.88 96 ILE A C 1
ATOM 731 O O . ILE A 1 96 ? 15.590 1.506 -9.361 1.00 69.88 96 ILE A O 1
ATOM 735 N N . VAL A 1 97 ? 14.420 3.416 -9.144 1.00 75.50 97 VAL A N 1
ATOM 736 C CA . VAL A 1 97 ? 13.263 3.059 -9.967 1.00 75.50 97 VAL A CA 1
ATOM 737 C C . VAL A 1 97 ? 13.158 4.060 -11.114 1.00 75.50 97 VAL A C 1
ATOM 739 O O . VAL A 1 97 ? 13.496 5.235 -10.948 1.00 75.50 97 VAL A O 1
ATOM 742 N N . GLU A 1 98 ? 12.705 3.599 -12.277 1.00 72.00 98 GLU A N 1
ATOM 743 C CA . GLU A 1 98 ? 12.453 4.458 -13.430 1.00 72.00 98 GLU A CA 1
ATOM 744 C C . GLU A 1 98 ? 11.416 5.541 -13.081 1.00 72.00 98 GLU A C 1
ATOM 746 O O . GLU A 1 98 ? 10.446 5.288 -12.360 1.00 72.00 98 GLU A O 1
ATOM 751 N N . ASN A 1 99 ? 11.649 6.778 -13.539 1.00 68.81 99 ASN A N 1
ATOM 752 C CA . ASN A 1 99 ? 10.936 7.962 -13.033 1.00 68.81 99 ASN A CA 1
ATOM 753 C C . ASN A 1 99 ? 9.410 7.890 -13.211 1.00 68.81 99 ASN A C 1
ATOM 755 O O . ASN A 1 99 ? 8.685 8.479 -12.409 1.00 68.81 99 ASN A O 1
ATOM 759 N N . ASP A 1 100 ? 8.931 7.140 -14.203 1.00 72.31 100 ASP A N 1
ATOM 760 C CA . ASP A 1 100 ? 7.503 6.974 -14.486 1.00 72.31 100 ASP A CA 1
ATOM 761 C C . ASP A 1 100 ? 6.764 6.188 -13.384 1.00 72.31 100 ASP A C 1
ATOM 763 O O . ASP A 1 100 ? 5.574 6.411 -13.135 1.00 72.31 100 ASP A O 1
ATOM 767 N N . PHE A 1 101 ? 7.466 5.324 -12.643 1.00 74.44 101 PHE A N 1
ATOM 768 C CA . PHE A 1 101 ? 6.864 4.509 -11.582 1.00 74.44 101 PHE A CA 1
ATOM 769 C C . PHE A 1 101 ? 6.973 5.126 -10.194 1.00 74.44 101 PHE A C 1
ATOM 771 O O . PHE A 1 101 ? 6.262 4.693 -9.292 1.00 74.44 101 PHE A O 1
ATOM 778 N N . ILE A 1 102 ? 7.796 6.160 -10.003 1.00 74.12 102 ILE A N 1
ATOM 779 C CA . ILE A 1 102 ? 8.007 6.766 -8.679 1.00 74.12 102 ILE A CA 1
ATOM 780 C C . ILE A 1 102 ? 6.699 7.338 -8.107 1.00 74.12 102 ILE A C 1
ATOM 782 O O . ILE A 1 102 ? 6.481 7.266 -6.905 1.00 74.12 102 ILE A O 1
ATOM 786 N N . LEU A 1 103 ? 5.808 7.869 -8.953 1.00 72.44 103 LEU A N 1
ATOM 787 C CA . LEU A 1 103 ? 4.493 8.373 -8.525 1.00 72.44 103 LEU A CA 1
ATOM 788 C C . LEU A 1 103 ? 3.478 7.265 -8.202 1.00 72.44 103 LEU A C 1
ATOM 790 O O . LEU A 1 103 ? 2.464 7.538 -7.565 1.00 72.44 103 LEU A O 1
ATOM 794 N N . HIS A 1 104 ? 3.722 6.044 -8.680 1.00 75.06 104 HIS A N 1
ATOM 795 C CA . HIS A 1 104 ? 2.830 4.897 -8.509 1.00 75.06 104 HIS A CA 1
ATOM 796 C C . HIS A 1 104 ? 3.175 4.050 -7.269 1.00 75.06 104 HIS A C 1
ATOM 798 O O . HIS A 1 104 ? 2.440 3.110 -6.960 1.00 75.06 104 HIS A O 1
ATOM 804 N N . ILE A 1 105 ? 4.282 4.368 -6.589 1.00 72.12 105 ILE A N 1
ATOM 805 C CA . ILE A 1 105 ? 4.804 3.700 -5.386 1.00 72.12 105 ILE A CA 1
ATOM 806 C C . ILE A 1 105 ? 4.421 4.502 -4.143 1.00 72.12 105 ILE A C 1
ATOM 808 O O . ILE A 1 105 ? 3.985 3.858 -3.162 1.00 72.12 105 ILE A O 1
#

Mean predicted aligned error: 6.52 Å

Secondary structure (DSSP, 8-state):
-HHHHHHHHHHHHHHHHHHHHHHHHHHHHTHHHHHHHHHHHHHHHHHHHHHHHIIIIIIHHHHTTTS-HHHHHHHHHHHHHHHHHHHHHHHHHHT-S-HHHHTT-

Foldseek 3Di:
DVVVVCVVVVVVVVVVVVVVVVLVVCCVPVPPPVNVQVVLLVVLVVVLCVQLCVLQNPVLVVCPVPDPNVVSVVVSVVSSVVSLVVSLVVCVVVVSHPPVCSVVD

Radius of gyration: 17.76 Å; Cα contacts (8 Å, |Δi|>4): 47; chains: 1; bounding box: 32×37×46 Å

Solvent-accessible surface area (backbone atoms only — not comparable to full-atom values): 5879 Å² total; per-residue (Å²): 111,67,69,59,51,52,50,56,48,49,53,50,52,53,50,52,53,52,54,50,51,51,52,51,49,44,46,71,75,50,39,76,65,48,44,53,53,50,48,53,52,53,51,51,44,51,56,53,45,57,65,32,33,57,50,56,36,64,48,36,66,65,41,49,89,77,45,63,60,78,72,51,48,57,60,30,50,53,48,37,52,50,50,51,54,52,49,46,54,51,43,67,71,66,59,81,55,64,77,85,52,58,85,78,102

Sequence (105 aa):
MINKILNTFGTRSLSAVINFLIAIAVSQYLGPEGKGEQGIIIATIAFVLVFSNLVGGATLVYLVPRYKFSLLLLPSYAWSAGISIIAFGILWGFKIVENDFILHI

pLDDT: mean 87.01, std 6.45, range [68.81, 96.19]